Protein AF-A0A7J0GXR6-F1 (afdb_monomer_lite)

InterPro domains:
  IPR006121 Heavy metal-associated domain, HMA [PF00403] (1-57)
  IPR006121 Heavy metal-associated domain, HMA [PS50846] (1-60)
  IPR006121 Heavy metal-associated domain, HMA [cd00371] (1-60)
  IPR036163 Heavy metal-associated domain superfamily [SSF55008] (1-60)

Radius of gyration: 32.82 Å; chains: 1; bounding box: 66×31×78 Å

Secondary structure (DSSP, 8-state):
--SHHHHHHHHHHHHTSTTEEEEEEETTTTEEEEEEPTT--S-HHHHHHHHHHHTT--------HHHHHHHHHHHHHHHHHHHHHHHHHHHHHHHHHHHHHHHHHHHHHHHHHHTT------HHHHHHH-HHHHHHHHHHHHHTTTHHHHHHHHTT-

Structure (mmCIF, N/CA/C/O backbone):
data_AF-A0A7J0GXR6-F1
#
_entry.id   AF-A0A7J0GXR6-F1
#
loop_
_atom_site.group_PDB
_atom_site.id
_atom_site.type_symbol
_atom_site.label_atom_id
_atom_site.label_alt_id
_atom_site.label_comp_id
_atom_site.label_asym_id
_atom_site.label_entity_id
_atom_site.label_seq_id
_atom_site.pdbx_PDB_ins_code
_atom_site.Cartn_x
_atom_site.Cartn_y
_atom_site.Cartn_z
_atom_site.occupancy
_atom_site.B_iso_or_equiv
_atom_site.auth_seq_id
_atom_site.auth_comp_id
_atom_site.auth_asym_id
_atom_site.auth_atom_id
_atom_site.pdbx_PDB_model_num
ATOM 1 N N . MET A 1 1 ? -13.799 -13.459 27.983 1.00 85.56 1 MET A N 1
ATOM 2 C CA . MET A 1 1 ? -14.786 -14.282 27.225 1.00 85.56 1 MET A CA 1
ATOM 3 C C . MET A 1 1 ? -14.075 -15.531 26.707 1.00 85.56 1 MET A C 1
ATOM 5 O O . MET A 1 1 ? -12.985 -15.370 26.192 1.00 85.56 1 MET A O 1
ATOM 9 N N . MET A 1 2 ? -14.613 -16.756 26.863 1.00 87.50 2 MET A N 1
ATOM 10 C CA . MET A 1 2 ? -13.784 -17.987 26.757 1.00 87.50 2 MET A CA 1
ATOM 11 C C . MET A 1 2 ? -14.149 -18.991 25.649 1.00 87.50 2 MET A C 1
ATOM 13 O O . MET A 1 2 ? -13.394 -19.932 25.429 1.00 87.50 2 MET A O 1
ATOM 17 N N . CYS A 1 3 ? -15.270 -18.837 24.939 1.00 92.94 3 CYS A N 1
ATOM 18 C CA . CYS A 1 3 ? -15.637 -19.745 23.844 1.00 92.94 3 CYS A CA 1
ATOM 19 C C . CYS A 1 3 ? -16.538 -19.075 22.793 1.00 92.94 3 CYS A C 1
ATOM 21 O O . CYS A 1 3 ? -17.090 -17.994 23.022 1.00 92.94 3 CYS A O 1
ATOM 23 N N . GLY A 1 4 ? -16.752 -19.745 21.655 1.00 91.44 4 GLY A N 1
ATOM 24 C CA . GLY A 1 4 ? -17.633 -19.259 20.582 1.00 91.44 4 GLY A CA 1
ATOM 25 C C . GLY A 1 4 ? -19.095 -19.051 21.009 1.00 91.44 4 GLY A C 1
ATOM 26 O O . GLY A 1 4 ? -19.781 -18.171 20.482 1.00 91.44 4 GLY A O 1
ATOM 27 N N . ALA A 1 5 ? -19.567 -19.783 22.023 1.00 93.44 5 ALA A N 1
ATOM 28 C CA . ALA A 1 5 ? -20.892 -19.554 22.596 1.00 93.44 5 ALA A CA 1
ATOM 29 C C . ALA A 1 5 ? -20.966 -18.210 23.348 1.00 93.44 5 ALA A C 1
ATOM 31 O O . ALA A 1 5 ? -21.944 -17.478 23.189 1.00 93.44 5 ALA A O 1
ATOM 32 N N . CYS A 1 6 ? -19.915 -17.822 24.087 1.00 94.19 6 CYS A N 1
ATOM 33 C CA . CYS A 1 6 ? -19.830 -16.495 24.712 1.00 94.19 6 CYS A CA 1
ATOM 34 C C . CYS A 1 6 ? -19.881 -15.380 23.660 1.00 94.19 6 CYS A C 1
ATOM 36 O O . CYS A 1 6 ? -20.593 -14.397 23.844 1.00 94.19 6 CYS A O 1
ATOM 38 N N . VAL A 1 7 ? -19.164 -15.551 22.543 1.00 95.00 7 VAL A N 1
ATOM 39 C CA . VAL A 1 7 ? -19.156 -14.594 21.423 1.00 95.00 7 VAL A CA 1
ATOM 40 C C . VAL A 1 7 ? -20.562 -14.406 20.859 1.00 95.00 7 VAL A C 1
ATOM 42 O O . VAL A 1 7 ? -21.016 -13.276 20.687 1.00 95.00 7 VAL A O 1
ATOM 45 N N . SER A 1 8 ? -21.273 -15.509 20.623 1.00 94.88 8 SER A N 1
ATOM 46 C CA . SER A 1 8 ? -22.636 -15.489 20.082 1.00 94.88 8 SER A CA 1
ATOM 47 C C . SER A 1 8 ? -23.621 -14.813 21.041 1.00 94.88 8 SER A C 1
ATOM 49 O O . SER A 1 8 ? -24.432 -13.992 20.614 1.00 94.88 8 SER A O 1
ATOM 51 N N . ARG A 1 9 ? -23.505 -15.084 22.350 1.00 95.19 9 ARG A N 1
ATOM 52 C CA . ARG A 1 9 ? -24.315 -14.446 23.399 1.00 95.19 9 ARG A CA 1
ATOM 53 C C . ARG A 1 9 ? -24.085 -12.933 23.443 1.00 95.19 9 ARG A C 1
ATOM 55 O O . ARG A 1 9 ? -25.048 -12.177 23.387 1.00 95.19 9 ARG A O 1
ATOM 62 N N . VAL A 1 10 ? -22.825 -12.494 23.495 1.00 95.38 10 VAL A N 1
ATOM 63 C CA . VAL A 1 10 ? -22.455 -11.066 23.519 1.00 95.38 10 VAL A CA 1
ATOM 64 C C . VAL A 1 10 ? -22.942 -10.359 22.255 1.00 95.38 10 VAL A C 1
ATOM 66 O O . VAL A 1 10 ? -23.555 -9.297 22.350 1.00 95.38 10 VAL A O 1
ATOM 69 N N . LYS A 1 11 ? -22.748 -10.969 21.078 1.00 95.19 11 LYS A N 1
ATOM 70 C CA . LYS A 1 11 ? -23.263 -10.438 19.810 1.00 95.19 11 LYS A CA 1
ATOM 71 C C . LYS A 1 11 ? -24.784 -10.271 19.853 1.00 95.19 11 LYS A C 1
ATOM 73 O O . LYS A 1 11 ? -25.271 -9.206 19.505 1.00 95.19 11 LYS A O 1
ATOM 78 N N . SER A 1 12 ? -25.524 -11.271 20.336 1.00 94.81 12 SER A N 1
ATOM 79 C CA . SER A 1 12 ? -26.987 -11.199 20.455 1.00 94.81 12 SER A CA 1
ATOM 80 C C . SER A 1 12 ? -27.455 -10.104 21.421 1.00 94.81 12 SER A C 1
ATOM 82 O O . SER A 1 12 ? -28.423 -9.410 21.125 1.00 94.81 12 SER A O 1
ATOM 84 N N . ILE A 1 13 ? -26.779 -9.925 22.562 1.00 94.44 13 ILE A N 1
ATOM 85 C CA . ILE A 1 13 ? -27.119 -8.883 23.548 1.00 94.44 13 ILE A CA 1
ATOM 86 C C . ILE A 1 13 ? -26.941 -7.486 22.942 1.00 94.44 13 ILE A C 1
ATOM 88 O O . ILE A 1 13 ? -27.797 -6.620 23.130 1.00 94.44 13 ILE A O 1
ATOM 92 N N . LEU A 1 14 ? -25.849 -7.272 22.206 1.00 94.00 14 LEU A N 1
ATOM 93 C CA . LEU A 1 14 ? -25.541 -5.987 21.579 1.00 94.00 14 LEU A CA 1
ATOM 94 C C . LEU A 1 14 ? -26.428 -5.711 20.359 1.00 94.00 14 LEU A C 1
ATOM 96 O O . LEU A 1 14 ? -26.978 -4.625 20.248 1.00 94.00 14 LEU A O 1
ATOM 100 N N . SER A 1 15 ? -26.628 -6.696 19.480 1.00 93.94 15 SER A N 1
ATOM 101 C CA . SER A 1 15 ? -27.467 -6.555 18.281 1.00 93.94 15 SER A CA 1
ATOM 102 C C . SER A 1 15 ? -28.968 -6.451 18.572 1.00 93.94 15 SER A C 1
ATOM 104 O O . SER A 1 15 ? -29.723 -6.133 17.664 1.00 93.94 15 SER A O 1
ATOM 106 N N . SER A 1 16 ? -29.409 -6.721 19.805 1.00 92.62 16 SER A N 1
ATOM 107 C CA . SER A 1 16 ? -30.811 -6.534 20.220 1.00 92.62 16 SER A CA 1
ATOM 108 C C . SER A 1 16 ? -31.213 -5.072 20.442 1.00 92.62 16 SER A C 1
ATOM 110 O O . SER A 1 16 ? -32.382 -4.801 20.688 1.00 92.62 16 SER A O 1
ATOM 112 N N . ASP A 1 17 ? -30.257 -4.142 20.437 1.00 90.56 17 ASP A N 1
ATOM 113 C CA . ASP A 1 17 ? -30.519 -2.715 20.622 1.00 90.56 17 ASP A CA 1
ATOM 114 C C . ASP A 1 17 ? -30.743 -2.032 19.264 1.00 90.56 17 ASP A C 1
ATOM 116 O O . ASP A 1 17 ? -29.879 -2.089 18.388 1.00 90.56 17 ASP A O 1
ATOM 120 N N . ASP A 1 18 ? -31.879 -1.351 19.099 1.00 88.25 18 ASP A N 1
ATOM 121 C CA . ASP A 1 18 ? -32.282 -0.708 17.838 1.00 88.25 18 ASP A CA 1
ATOM 122 C C . ASP A 1 18 ? -31.308 0.372 17.344 1.00 88.25 18 ASP A C 1
ATOM 124 O O . ASP A 1 18 ? -31.313 0.724 16.159 1.00 88.25 18 ASP A O 1
ATOM 128 N N . ARG A 1 19 ? -30.453 0.901 18.227 1.00 90.19 19 ARG A N 1
ATOM 129 C CA . ARG A 1 19 ? -29.442 1.919 17.903 1.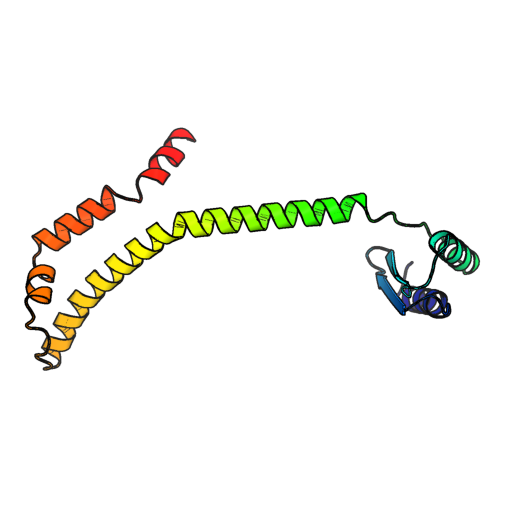00 90.19 19 ARG A CA 1
ATOM 130 C C . ARG A 1 19 ? -28.246 1.338 17.141 1.00 90.19 19 ARG A C 1
ATOM 132 O O . ARG A 1 19 ? -27.446 2.090 16.578 1.00 90.19 19 ARG A O 1
ATOM 139 N N . VAL A 1 20 ? -28.103 0.013 17.129 1.00 91.38 20 VAL A N 1
ATOM 140 C CA . VAL A 1 20 ? -26.973 -0.702 16.534 1.00 91.38 20 VAL A CA 1
ATOM 141 C C . VAL A 1 20 ? -27.244 -1.021 15.066 1.00 91.38 20 VAL A C 1
ATOM 143 O O . VAL A 1 20 ? -28.288 -1.552 14.703 1.00 91.38 20 VAL A O 1
ATOM 146 N N . ASP A 1 21 ? -26.276 -0.700 14.214 1.00 92.06 21 ASP A N 1
ATOM 147 C CA . ASP A 1 21 ? -26.255 -1.069 12.798 1.00 92.06 21 ASP A CA 1
ATOM 148 C C . ASP A 1 21 ? -25.584 -2.436 12.601 1.00 92.06 21 ASP A C 1
ATOM 150 O O . ASP A 1 21 ? -26.130 -3.341 11.974 1.00 92.06 21 ASP A O 1
ATOM 154 N N . SER A 1 22 ? -24.401 -2.623 13.190 1.00 91.38 22 SER A N 1
ATOM 155 C CA . SER A 1 22 ? -23.657 -3.879 13.086 1.00 91.38 22 SER A CA 1
ATOM 156 C C . SER A 1 22 ? -22.724 -4.106 14.277 1.00 91.38 22 SER A C 1
ATOM 158 O O . SER A 1 22 ? -22.244 -3.166 14.912 1.00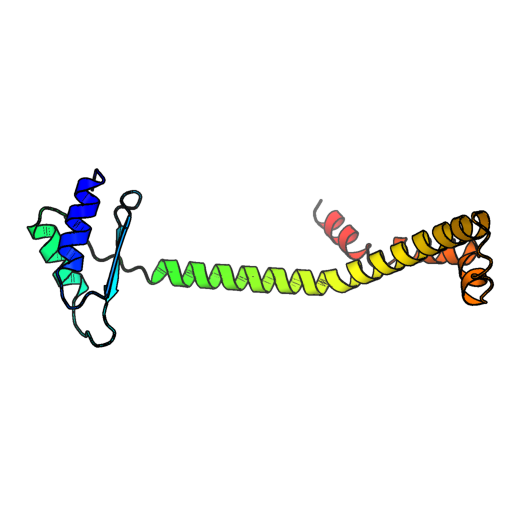 91.38 22 SER A O 1
ATOM 160 N N . VAL A 1 23 ? -22.470 -5.381 14.598 1.00 94.06 23 VAL A N 1
ATOM 161 C CA . VAL A 1 23 ? -21.603 -5.799 15.713 1.00 94.06 23 VAL A CA 1
ATOM 162 C C . VAL A 1 23 ? -20.617 -6.854 15.241 1.00 94.06 23 VAL A C 1
ATOM 164 O O . VAL A 1 23 ? -21.006 -7.890 14.692 1.00 94.06 23 VAL A O 1
ATOM 167 N N . VAL A 1 24 ? -19.341 -6.623 15.534 1.00 92.62 24 VAL A N 1
ATOM 168 C CA . VAL A 1 24 ? -18.259 -7.589 15.345 1.00 92.62 24 VAL A CA 1
ATOM 169 C C . VAL A 1 24 ? -17.619 -7.862 16.697 1.00 92.62 24 VAL A C 1
ATOM 171 O O . VAL A 1 24 ? -17.197 -6.942 17.391 1.00 92.62 24 VAL A O 1
ATOM 174 N N . VAL A 1 25 ? -17.538 -9.133 17.081 1.00 93.31 25 VAL A N 1
ATOM 175 C CA . VAL A 1 25 ? -16.939 -9.554 18.351 1.00 93.31 25 VAL A CA 1
ATOM 176 C C . VAL A 1 25 ? -15.717 -10.409 18.048 1.00 93.31 25 VAL A C 1
ATOM 178 O O . VAL A 1 25 ? -15.809 -11.385 17.308 1.00 93.31 25 VAL A O 1
ATOM 181 N N . ASN A 1 26 ? -14.578 -10.043 18.628 1.00 90.81 26 ASN A N 1
ATOM 182 C CA . ASN A 1 26 ? -13.335 -10.787 18.543 1.00 90.81 26 ASN A CA 1
ATOM 183 C C . ASN A 1 26 ? -13.013 -11.411 19.901 1.00 90.81 26 ASN A C 1
ATOM 185 O O . ASN A 1 26 ? -12.716 -10.704 20.863 1.00 90.81 26 ASN A O 1
ATOM 189 N N . MET A 1 27 ? -13.034 -12.741 19.959 1.00 91.81 27 MET A N 1
ATOM 190 C CA . MET A 1 27 ? -12.674 -13.485 21.163 1.00 91.81 27 MET A CA 1
ATOM 191 C C . MET A 1 27 ? -11.175 -13.418 21.468 1.00 91.81 27 MET A C 1
ATOM 193 O O . MET A 1 27 ? -10.815 -13.336 22.634 1.00 91.81 27 MET A O 1
ATOM 197 N N . LEU A 1 28 ? -10.306 -13.409 20.446 1.00 89.38 28 LEU A N 1
ATOM 198 C CA . LEU A 1 28 ? -8.846 -13.407 20.629 1.00 89.38 28 LEU A CA 1
ATOM 199 C C . LEU A 1 28 ? -8.358 -12.140 21.329 1.00 89.38 28 LEU A C 1
ATOM 201 O O . LEU A 1 28 ? -7.417 -12.185 22.112 1.00 89.38 28 LEU A O 1
ATOM 205 N N . THR A 1 29 ? -8.993 -11.005 21.035 1.00 88.50 29 THR A N 1
ATOM 206 C CA . THR A 1 29 ? -8.666 -9.713 21.654 1.00 88.50 29 THR A CA 1
ATOM 207 C C . THR A 1 29 ? -9.691 -9.289 22.702 1.00 88.50 29 THR A C 1
ATOM 209 O O . THR A 1 29 ? -9.660 -8.141 23.138 1.00 88.50 29 THR A O 1
ATOM 212 N N . GLU A 1 30 ? -10.645 -10.163 23.039 1.00 90.75 30 GLU A N 1
ATOM 213 C CA . GLU A 1 30 ? -11.769 -9.890 23.944 1.00 90.75 30 GLU A CA 1
ATOM 214 C C . GLU A 1 30 ? -12.465 -8.540 23.679 1.00 90.75 30 GLU A C 1
ATOM 216 O O . GLU A 1 30 ? -12.836 -7.809 24.595 1.00 90.75 30 GLU A O 1
ATOM 221 N N . THR A 1 31 ? -12.604 -8.168 22.404 1.00 90.69 31 THR A N 1
ATOM 222 C CA . THR A 1 31 ? -13.082 -6.843 21.986 1.00 90.69 31 THR A CA 1
ATOM 223 C C . THR A 1 31 ? -14.366 -6.965 21.178 1.00 90.69 31 THR A C 1
ATOM 225 O O . THR A 1 31 ? -14.443 -7.776 20.257 1.00 90.69 31 THR A O 1
ATOM 228 N N . ALA A 1 32 ? -15.350 -6.113 21.463 1.00 91.50 32 ALA A N 1
ATOM 229 C CA . ALA A 1 32 ? -16.525 -5.917 20.620 1.00 91.50 32 ALA A CA 1
ATOM 230 C C . ALA A 1 32 ? -16.458 -4.537 19.948 1.00 91.50 32 ALA A C 1
ATOM 232 O O . ALA A 1 32 ? -16.291 -3.522 20.622 1.00 91.50 32 ALA A O 1
ATOM 233 N N . ALA A 1 33 ? -16.569 -4.509 18.622 1.00 90.56 33 ALA A N 1
ATOM 234 C CA . ALA A 1 33 ? -16.711 -3.302 17.823 1.00 90.56 33 ALA A CA 1
ATOM 235 C C . ALA A 1 33 ? -18.178 -3.156 17.404 1.00 90.56 33 ALA A C 1
ATOM 237 O O . ALA A 1 33 ? -18.766 -4.082 16.841 1.00 90.56 33 ALA A O 1
ATOM 238 N N . ILE A 1 34 ? -18.759 -1.996 17.699 1.00 90.50 34 ILE A N 1
ATOM 239 C CA . ILE A 1 34 ? -20.175 -1.696 17.485 1.00 90.50 34 ILE A CA 1
ATOM 240 C C . ILE A 1 34 ? -20.252 -0.517 16.520 1.00 90.50 34 ILE A C 1
ATOM 242 O O . ILE A 1 34 ? -19.632 0.521 16.756 1.00 90.50 34 ILE A O 1
ATOM 246 N N . ARG A 1 35 ? -21.010 -0.675 15.437 1.00 89.12 35 ARG A N 1
ATOM 247 C CA . ARG A 1 35 ? -21.367 0.407 14.524 1.00 89.12 35 ARG A CA 1
ATOM 248 C C . ARG A 1 35 ? -22.750 0.912 14.908 1.00 89.12 35 ARG A C 1
ATOM 250 O O . ARG A 1 35 ? -23.692 0.126 14.967 1.00 89.12 35 ARG A O 1
ATOM 257 N N . LEU A 1 36 ? -22.851 2.200 15.211 1.00 89.88 36 LEU A N 1
ATOM 258 C CA . LEU A 1 36 ? -24.108 2.855 15.572 1.00 89.88 36 LEU A CA 1
ATOM 259 C C . LEU A 1 36 ? -24.750 3.486 14.338 1.00 89.88 36 LEU A C 1
ATOM 261 O O . LEU A 1 36 ? -24.048 3.872 13.399 1.00 89.88 36 LEU A O 1
ATOM 265 N N . LYS A 1 37 ? -26.077 3.612 14.360 1.00 89.19 37 LYS A N 1
ATOM 266 C CA . LYS A 1 37 ? -26.817 4.378 13.352 1.00 89.19 37 LYS A CA 1
ATOM 267 C C . LYS A 1 37 ? -26.463 5.876 13.460 1.00 89.19 37 LYS A C 1
ATOM 269 O O . LYS A 1 37 ? -26.252 6.365 14.571 1.00 89.19 37 LYS A O 1
ATOM 274 N N . PRO A 1 38 ? -26.394 6.612 12.333 1.00 77.56 38 PRO A N 1
ATOM 275 C CA . PRO A 1 38 ? -25.864 7.982 12.276 1.00 77.56 38 PRO A CA 1
ATOM 276 C C . PRO A 1 38 ? -26.662 9.025 13.078 1.00 77.56 38 PRO A C 1
ATOM 278 O O . PRO A 1 38 ? -26.136 10.095 13.361 1.00 77.56 38 PRO A O 1
ATOM 281 N N . GLU A 1 39 ? -27.900 8.719 13.468 1.00 74.00 39 GLU A N 1
ATOM 282 C CA . GLU A 1 39 ? -28.807 9.643 14.170 1.00 74.00 39 GLU A CA 1
ATOM 283 C C . GLU A 1 39 ? -28.740 9.536 15.706 1.00 74.00 39 GLU A C 1
ATOM 285 O O . GLU A 1 39 ? -29.484 10.210 16.414 1.00 74.00 39 GLU A O 1
ATOM 290 N N . ILE A 1 40 ? -27.857 8.692 16.252 1.00 72.56 40 ILE A N 1
ATOM 291 C CA . ILE A 1 40 ? -27.798 8.423 17.692 1.00 72.56 40 ILE A CA 1
ATOM 292 C C . ILE A 1 40 ? -26.794 9.352 18.389 1.00 72.56 40 ILE A C 1
ATOM 294 O O . ILE A 1 40 ? -25.585 9.249 18.188 1.00 72.56 40 ILE A O 1
ATOM 298 N N . THR A 1 41 ? -27.289 10.200 19.291 1.00 58.84 41 THR A N 1
ATOM 299 C CA . THR A 1 41 ? -26.499 11.024 20.220 1.00 58.84 41 THR A CA 1
ATOM 300 C C . THR A 1 41 ? -26.737 10.583 21.670 1.00 58.84 41 THR A C 1
ATOM 302 O O . THR A 1 41 ? -27.872 10.368 22.086 1.00 58.84 41 THR A O 1
ATOM 305 N N . GLY A 1 42 ? -25.665 10.411 22.457 1.00 65.00 42 GLY A N 1
ATOM 306 C CA . GLY A 1 42 ? -25.747 10.060 23.885 1.00 65.00 42 GLY A CA 1
ATOM 307 C C . GLY A 1 42 ? -24.590 9.194 24.398 1.00 65.00 42 GLY A C 1
ATOM 308 O O . GLY A 1 42 ? -23.708 8.794 23.637 1.00 65.00 42 GLY A O 1
ATOM 309 N N . ASN A 1 43 ? -24.606 8.869 25.697 1.00 75.00 43 ASN A N 1
ATOM 310 C CA . ASN A 1 43 ? -23.595 8.031 26.362 1.00 75.00 43 ASN A CA 1
ATOM 311 C C . ASN A 1 43 ? -23.831 6.522 26.136 1.00 75.00 43 ASN A C 1
ATOM 313 O O . ASN A 1 43 ? -23.948 5.714 27.054 1.00 75.00 43 ASN A O 1
ATOM 317 N N . VAL A 1 44 ? -23.933 6.138 24.865 1.00 83.12 44 VAL A N 1
ATOM 318 C CA . VAL A 1 44 ? -24.303 4.784 24.426 1.00 83.12 44 VAL A CA 1
ATOM 319 C C . VAL A 1 44 ? -23.270 3.730 24.862 1.00 83.12 44 VAL A C 1
ATOM 321 O O . VAL A 1 44 ? -23.600 2.566 25.092 1.00 83.12 44 VAL A O 1
ATOM 324 N N . ALA A 1 45 ? -22.005 4.130 25.004 1.00 85.25 45 ALA A N 1
ATOM 325 C CA . ALA A 1 45 ? -20.925 3.236 25.409 1.00 85.25 45 ALA A CA 1
ATOM 326 C C . ALA A 1 45 ? -21.075 2.738 26.860 1.00 85.25 45 ALA A C 1
ATOM 328 O O . ALA A 1 45 ? -20.804 1.566 27.142 1.00 85.25 45 ALA A O 1
ATOM 329 N N . GLU A 1 46 ? -21.531 3.599 27.772 1.00 87.38 46 GLU A N 1
ATOM 330 C CA . GLU A 1 46 ? -21.806 3.217 29.161 1.00 87.38 46 GLU A CA 1
ATOM 331 C C . GLU A 1 46 ? -23.024 2.298 29.266 1.00 87.38 46 GLU A C 1
ATOM 333 O O . GLU A 1 46 ? -22.965 1.301 29.986 1.00 87.38 46 GLU A O 1
ATOM 338 N N . ASP A 1 47 ? -24.086 2.564 28.497 1.00 89.69 47 ASP A N 1
ATOM 339 C CA . ASP A 1 47 ? -25.280 1.712 28.453 1.00 89.69 47 ASP A CA 1
ATOM 340 C C . ASP A 1 47 ? -24.936 0.273 28.051 1.00 89.69 47 ASP A C 1
ATOM 342 O O . ASP A 1 47 ? -25.344 -0.680 28.720 1.00 89.69 47 ASP A O 1
ATOM 346 N N . PHE A 1 48 ? -24.144 0.096 26.987 1.00 90.62 48 PHE A N 1
ATOM 347 C CA . PHE A 1 48 ? -23.712 -1.235 26.558 1.00 90.62 48 PHE A CA 1
ATOM 348 C C . PHE A 1 48 ? -22.796 -1.906 27.572 1.00 90.62 48 PHE A C 1
ATOM 350 O O . PHE A 1 48 ? -22.917 -3.109 27.805 1.00 90.62 48 PHE A O 1
ATOM 357 N N . THR A 1 49 ? -21.907 -1.141 28.201 1.00 91.81 49 THR A N 1
ATOM 358 C CA . THR A 1 49 ? -21.022 -1.660 29.246 1.00 91.81 49 THR A CA 1
ATOM 359 C C . THR A 1 49 ? -21.825 -2.177 30.441 1.00 91.81 49 THR A C 1
ATOM 361 O O . THR A 1 49 ? -21.582 -3.293 30.911 1.00 91.81 49 THR A O 1
ATOM 364 N N . ARG A 1 50 ? -22.829 -1.414 30.889 1.00 91.81 50 ARG A N 1
ATOM 365 C CA . ARG A 1 50 ? -23.738 -1.802 31.972 1.00 91.81 50 ARG A CA 1
ATOM 366 C C . ARG A 1 50 ? -24.544 -3.048 31.603 1.00 91.81 50 ARG A C 1
ATOM 368 O O . ARG A 1 50 ? -24.478 -4.035 32.328 1.00 91.81 50 ARG A O 1
ATOM 375 N N . LYS A 1 51 ? -25.193 -3.055 30.432 1.00 92.56 51 LYS A N 1
ATOM 376 C CA . LYS A 1 51 ? -26.004 -4.187 29.945 1.00 92.56 51 LYS A CA 1
ATOM 377 C C . LYS A 1 51 ? -25.195 -5.484 29.832 1.00 92.56 51 LYS A C 1
ATOM 379 O O . LYS A 1 51 ? -25.671 -6.554 30.205 1.00 92.56 51 LYS A O 1
ATOM 384 N N . LEU A 1 52 ? -23.960 -5.409 29.330 1.00 93.44 52 LEU A N 1
ATOM 385 C CA . LEU A 1 52 ? -23.065 -6.567 29.263 1.00 93.44 52 LEU A CA 1
ATOM 386 C C . LEU A 1 52 ? -22.680 -7.062 30.659 1.00 93.44 52 LEU A C 1
ATOM 388 O O . LEU A 1 52 ? -22.725 -8.268 30.903 1.00 93.44 52 LEU A O 1
ATOM 392 N N . THR A 1 53 ? -22.372 -6.146 31.578 1.00 93.56 53 THR A N 1
ATOM 393 C CA . THR A 1 53 ? -21.994 -6.481 32.957 1.00 93.56 53 THR A CA 1
ATOM 394 C C . THR A 1 53 ? -23.147 -7.152 33.708 1.00 93.56 53 THR A C 1
ATOM 396 O O . THR A 1 53 ? -22.931 -8.180 34.344 1.00 93.56 53 THR A O 1
ATOM 399 N N . GLU A 1 54 ? -24.378 -6.657 33.554 1.00 93.19 54 GLU A N 1
ATOM 400 C CA . GLU A 1 54 ? -25.602 -7.278 34.092 1.00 93.19 54 GLU A CA 1
ATOM 401 C C . GLU A 1 54 ? -25.840 -8.690 33.536 1.00 93.19 54 GLU A C 1
ATOM 403 O O . GLU A 1 54 ? -26.318 -9.575 34.241 1.00 93.19 54 GLU A O 1
ATOM 408 N N . CYS A 1 55 ? -25.448 -8.936 32.284 1.00 91.19 55 CYS A N 1
ATOM 409 C CA . CYS A 1 55 ? -25.523 -10.253 31.651 1.00 91.19 55 CYS A CA 1
ATOM 410 C C . CYS A 1 55 ? -24.345 -11.184 32.005 1.00 91.19 55 CYS A C 1
ATOM 412 O O . CYS A 1 55 ? -24.225 -12.256 31.406 1.00 91.19 55 CYS A O 1
ATOM 414 N N . GLY A 1 56 ? -23.464 -10.789 32.931 1.00 92.19 56 GLY A N 1
ATOM 415 C CA . GLY A 1 56 ? -22.305 -11.579 33.360 1.00 92.19 56 GLY A CA 1
ATOM 416 C C . GLY A 1 56 ? -21.058 -11.424 32.482 1.00 92.19 56 GLY A C 1
ATOM 417 O O . GLY A 1 56 ? -20.155 -12.256 32.550 1.00 92.19 56 GLY A O 1
ATOM 418 N N . PHE A 1 57 ? -20.985 -10.373 31.660 1.00 92.44 57 PHE A N 1
ATOM 419 C CA . PHE A 1 57 ? -19.825 -10.040 30.830 1.00 92.44 57 PHE A CA 1
ATOM 420 C C . PHE A 1 57 ? -19.233 -8.689 31.260 1.00 92.44 57 PHE A C 1
ATOM 422 O O . PHE A 1 57 ? -19.614 -7.660 30.700 1.00 92.44 57 PHE A O 1
ATOM 429 N N . PRO A 1 58 ? -18.296 -8.662 32.229 1.00 90.81 58 PRO A N 1
ATOM 430 C CA . PRO A 1 58 ? -17.641 -7.428 32.647 1.00 90.81 58 PRO A CA 1
ATOM 431 C C . PRO A 1 58 ? -16.965 -6.768 31.445 1.00 90.81 58 PRO A C 1
ATOM 433 O O . PRO A 1 58 ? -16.087 -7.359 30.812 1.00 90.81 58 PRO A O 1
ATOM 436 N N . ALA A 1 59 ? -17.398 -5.557 31.109 1.00 90.19 59 ALA A N 1
ATOM 437 C CA . ALA A 1 59 ? -16.923 -4.826 29.944 1.00 90.19 59 ALA A CA 1
ATOM 438 C C . ALA A 1 59 ? -16.377 -3.457 30.358 1.00 90.19 59 ALA A C 1
ATOM 440 O O . ALA A 1 59 ? -16.678 -2.938 31.429 1.00 90.19 59 ALA A O 1
ATOM 441 N N . LYS A 1 60 ? -15.555 -2.864 29.494 1.00 89.69 60 LYS A N 1
ATOM 442 C CA . LYS A 1 60 ? -15.118 -1.473 29.621 1.00 89.69 60 LYS A CA 1
ATOM 443 C C . LYS A 1 60 ? -15.073 -0.830 28.248 1.00 89.69 60 LYS A C 1
ATOM 445 O O . LYS A 1 60 ? -14.668 -1.473 27.276 1.00 89.69 60 LYS A O 1
ATOM 450 N N . THR A 1 61 ? -15.428 0.447 28.172 1.00 87.69 61 THR A N 1
ATOM 451 C CA . THR A 1 61 ? -15.303 1.213 26.934 1.00 87.69 61 THR A CA 1
ATOM 452 C C . THR A 1 61 ? -13.835 1.315 26.540 1.00 87.69 61 THR A C 1
ATOM 454 O O . THR A 1 61 ? -12.998 1.830 27.282 1.00 87.69 61 THR A O 1
ATOM 457 N N . ARG A 1 62 ? -13.505 0.821 25.346 1.00 80.00 62 ARG A N 1
ATOM 458 C CA . ARG A 1 62 ? -12.167 0.963 24.777 1.00 80.00 62 ARG A CA 1
ATOM 459 C C . ARG A 1 62 ? -12.114 2.250 23.966 1.00 80.00 62 ARG A C 1
ATOM 461 O O . ARG A 1 62 ? -12.595 2.284 22.835 1.00 80.00 62 ARG A O 1
ATOM 468 N N . VAL A 1 63 ? -11.486 3.286 24.519 1.00 67.69 63 VAL A N 1
ATOM 469 C CA . VAL A 1 63 ? -11.168 4.516 23.781 1.00 67.69 63 VAL A CA 1
ATOM 470 C C . VAL A 1 63 ? -10.124 4.165 22.716 1.00 67.69 63 VAL A C 1
ATOM 472 O O . VAL A 1 63 ? -8.928 4.131 22.979 1.00 67.69 63 VAL A O 1
ATOM 475 N N . SER A 1 64 ? -10.578 3.797 21.516 1.00 60.06 64 SER A N 1
ATOM 476 C CA . SER A 1 64 ? -9.699 3.348 20.422 1.00 60.06 64 SER A CA 1
ATOM 477 C C . SER A 1 64 ? -9.105 4.501 19.600 1.00 60.06 64 SER A C 1
ATOM 479 O O . SER A 1 64 ? -8.434 4.239 18.606 1.00 60.06 64 SER A O 1
ATOM 481 N N . GLY A 1 65 ? -9.301 5.758 20.016 1.00 56.41 65 GLY A N 1
ATOM 482 C CA . GLY A 1 65 ? -8.798 6.937 19.300 1.00 56.41 65 GLY A CA 1
ATOM 483 C C . GLY A 1 65 ? -7.270 7.038 19.280 1.00 56.41 65 GLY A C 1
ATOM 484 O O . GLY A 1 65 ? -6.682 7.165 18.211 1.00 56.41 65 GLY A O 1
ATOM 485 N N . SER A 1 66 ? -6.606 6.871 20.428 1.00 56.97 66 SER A N 1
ATOM 486 C CA . SER A 1 66 ? -5.175 7.200 20.548 1.00 56.97 66 SER A CA 1
ATOM 487 C C . SER A 1 66 ? -4.247 6.305 19.717 1.00 56.97 66 SER A C 1
ATOM 489 O O . SER A 1 66 ? -3.243 6.773 19.195 1.00 56.97 66 SER A O 1
ATOM 491 N N . GLY A 1 67 ? -4.583 5.022 19.547 1.00 60.62 67 GLY A N 1
ATOM 492 C CA . GLY A 1 67 ? -3.730 4.070 18.825 1.00 60.62 67 GLY A CA 1
ATOM 493 C C . GLY A 1 67 ? -4.069 3.885 17.344 1.00 60.62 67 GLY A C 1
ATOM 494 O O . GLY A 1 67 ? -3.232 3.385 16.592 1.00 60.62 67 GLY A O 1
ATOM 495 N N . ILE A 1 68 ? -5.289 4.223 16.913 1.00 73.12 68 ILE A N 1
ATOM 496 C CA . ILE A 1 68 ? -5.696 4.081 15.506 1.00 73.12 68 ILE A CA 1
ATOM 497 C C . ILE A 1 68 ? -5.217 5.285 14.701 1.00 73.12 68 ILE A C 1
ATOM 499 O O . ILE A 1 68 ? -4.626 5.075 13.645 1.00 73.12 68 ILE A O 1
ATOM 503 N N . GLU A 1 69 ? -5.369 6.511 15.210 1.00 74.88 69 GLU A N 1
ATOM 504 C CA . GLU A 1 69 ? -4.826 7.703 14.543 1.00 74.88 69 GLU A CA 1
ATOM 505 C C . GLU A 1 69 ? -3.311 7.608 14.356 1.00 74.88 69 GLU A C 1
ATOM 507 O O . GLU A 1 69 ? -2.804 7.869 13.267 1.00 74.88 69 GLU A O 1
ATOM 512 N N . GLU A 1 70 ? -2.583 7.141 15.373 1.00 81.31 70 GLU A N 1
ATOM 513 C CA . GLU A 1 70 ? -1.137 6.950 15.275 1.00 81.31 70 GLU A CA 1
ATOM 514 C C . GLU A 1 70 ? -0.749 5.879 14.243 1.00 81.31 70 GLU A C 1
ATOM 516 O O . GLU A 1 70 ? 0.175 6.089 13.453 1.00 81.31 70 GLU A O 1
ATOM 521 N N . LYS A 1 71 ? -1.474 4.753 14.176 1.00 80.81 71 LYS A N 1
ATOM 522 C CA . LYS A 1 71 ? -1.240 3.737 13.134 1.00 80.81 71 LYS A CA 1
ATOM 523 C C . LYS A 1 71 ? -1.555 4.260 11.737 1.00 80.81 71 LYS A C 1
ATOM 525 O O . LYS A 1 71 ? -0.795 3.974 10.816 1.00 80.81 71 LYS A O 1
ATOM 530 N N . VAL A 1 72 ? -2.646 5.010 11.579 1.00 85.12 72 VAL A N 1
ATOM 531 C CA . VAL A 1 72 ? -3.047 5.605 10.296 1.00 85.12 72 VAL A CA 1
ATOM 532 C C . VAL A 1 72 ? -2.005 6.626 9.839 1.00 85.12 72 VAL A C 1
ATOM 534 O O . VAL A 1 72 ? -1.562 6.561 8.694 1.00 85.12 72 VAL A O 1
ATOM 537 N N . ARG A 1 73 ? -1.534 7.499 10.739 1.00 86.94 73 ARG A N 1
ATOM 538 C CA . ARG A 1 73 ? -0.457 8.461 10.464 1.00 86.94 73 ARG A CA 1
ATOM 539 C C . ARG A 1 73 ? 0.838 7.759 10.056 1.00 86.94 73 ARG A C 1
ATOM 541 O O . ARG A 1 73 ? 1.393 8.078 9.011 1.00 86.94 73 ARG A O 1
ATOM 548 N N . LYS A 1 74 ? 1.278 6.755 10.820 1.00 91.00 74 LYS A N 1
ATOM 549 C CA . LYS A 1 74 ? 2.496 5.987 10.517 1.00 91.00 74 LYS A CA 1
ATOM 550 C C . LYS A 1 74 ? 2.398 5.233 9.188 1.00 91.00 74 LYS A C 1
ATOM 552 O O . LYS A 1 74 ? 3.383 5.133 8.459 1.00 91.00 74 LYS A O 1
ATOM 557 N N . TRP A 1 75 ? 1.223 4.694 8.861 1.00 88.38 75 TRP A N 1
ATOM 558 C CA . TRP A 1 75 ? 1.000 4.035 7.576 1.00 88.38 75 TRP A CA 1
ATOM 559 C C . TRP A 1 75 ? 1.083 5.038 6.424 1.00 88.38 75 TRP A C 1
ATOM 561 O O . TRP A 1 75 ? 1.808 4.776 5.467 1.00 88.38 75 TRP A O 1
ATOM 571 N N . LYS A 1 76 ? 0.450 6.210 6.561 1.00 92.69 76 LYS A N 1
ATOM 572 C CA . LYS A 1 76 ? 0.532 7.300 5.581 1.00 92.69 76 LYS A CA 1
ATOM 573 C C . LYS A 1 76 ? 1.975 7.763 5.355 1.00 92.69 76 LYS A C 1
ATOM 575 O O . LYS A 1 76 ? 2.438 7.728 4.223 1.00 92.69 76 LYS A O 1
ATOM 580 N N . GLU A 1 77 ? 2.725 8.036 6.425 1.00 93.38 77 GLU A N 1
ATOM 581 C CA . GLU A 1 77 ? 4.157 8.378 6.345 1.00 93.38 77 GLU A CA 1
ATOM 582 C C . GLU A 1 77 ? 4.973 7.293 5.615 1.00 93.38 77 GLU A C 1
ATOM 584 O O . GLU A 1 77 ? 5.883 7.592 4.841 1.00 93.38 77 GLU A O 1
ATOM 589 N N . SER A 1 78 ? 4.653 6.011 5.835 1.00 86.62 78 SER A N 1
ATOM 590 C CA . SER A 1 78 ? 5.344 4.904 5.164 1.00 86.62 78 SER A CA 1
ATOM 591 C C . SER A 1 78 ? 5.019 4.800 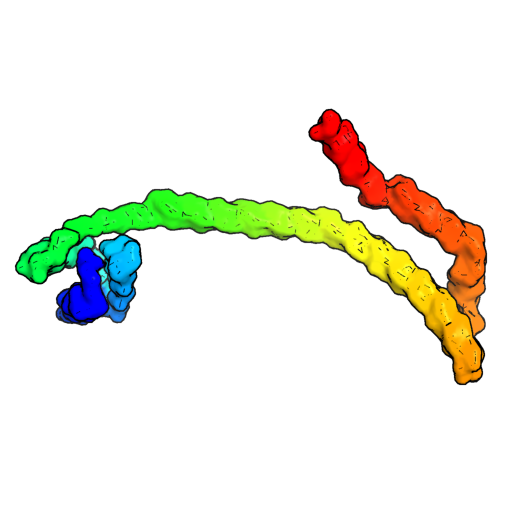3.672 1.00 86.62 78 SER A C 1
ATOM 593 O O . SER A 1 78 ? 5.885 4.396 2.895 1.00 86.62 78 SER A O 1
ATOM 595 N N . VAL A 1 79 ? 3.792 5.147 3.274 1.00 94.38 79 VAL A N 1
ATOM 596 C CA . VAL A 1 79 ? 3.366 5.176 1.870 1.00 94.38 79 VAL A CA 1
ATOM 597 C C . VAL A 1 79 ? 4.051 6.340 1.164 1.00 94.38 79 VAL A C 1
ATOM 599 O O . VAL A 1 79 ? 4.735 6.104 0.171 1.00 94.38 79 VAL A O 1
ATOM 602 N N . ASP A 1 80 ? 4.013 7.536 1.753 1.00 93.56 80 ASP A N 1
ATOM 603 C CA . ASP A 1 80 ? 4.661 8.734 1.206 1.00 93.56 80 ASP A CA 1
ATOM 604 C C . ASP A 1 80 ? 6.177 8.512 1.023 1.00 93.56 80 ASP A C 1
ATOM 606 O O . ASP A 1 80 ? 6.759 8.837 -0.016 1.00 93.56 80 ASP A O 1
ATOM 610 N N . LYS A 1 81 ? 6.833 7.858 1.996 1.00 90.69 81 LYS A N 1
ATOM 611 C CA . LYS A 1 81 ? 8.259 7.506 1.899 1.00 90.69 81 LYS A CA 1
ATOM 612 C C . LYS A 1 81 ? 8.541 6.494 0.784 1.00 90.69 81 LYS A C 1
ATOM 614 O O . LYS A 1 81 ? 9.561 6.609 0.106 1.00 90.69 81 LYS A O 1
ATOM 619 N N . LYS A 1 82 ? 7.673 5.496 0.586 1.00 87.31 82 LYS A N 1
ATOM 620 C CA . LYS A 1 82 ? 7.816 4.528 -0.516 1.00 87.31 82 LYS A CA 1
ATOM 621 C C . LYS A 1 82 ? 7.659 5.212 -1.869 1.00 87.31 82 LYS A C 1
ATOM 623 O O . LYS A 1 82 ? 8.457 4.946 -2.761 1.00 87.31 82 LYS A O 1
ATOM 628 N N . GLU A 1 83 ? 6.681 6.100 -2.010 1.00 91.38 83 GLU A N 1
ATOM 629 C CA . GLU A 1 83 ? 6.456 6.848 -3.248 1.00 91.38 83 GLU A CA 1
ATOM 630 C C . GLU A 1 83 ? 7.657 7.728 -3.599 1.00 91.38 83 GLU A C 1
ATOM 632 O O . GLU A 1 83 ? 8.140 7.670 -4.731 1.00 91.38 83 GLU A O 1
ATOM 637 N N . ALA A 1 84 ? 8.224 8.446 -2.625 1.00 89.88 84 ALA A N 1
ATOM 638 C CA . ALA A 1 84 ? 9.429 9.248 -2.836 1.00 89.88 84 ALA A CA 1
ATOM 639 C C . ALA A 1 84 ? 10.611 8.408 -3.363 1.00 89.88 84 ALA A C 1
ATOM 641 O O . ALA A 1 84 ? 11.260 8.788 -4.340 1.00 89.88 84 ALA A O 1
ATOM 642 N N . LEU A 1 85 ? 10.847 7.225 -2.781 1.00 86.50 85 LEU A N 1
ATOM 643 C CA . LEU A 1 85 ? 11.911 6.310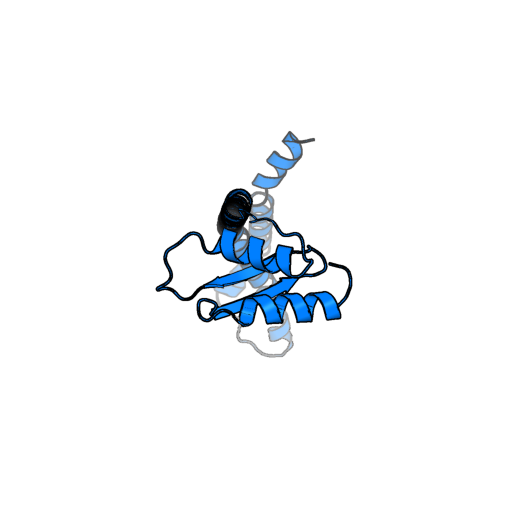 -3.220 1.00 86.50 85 LEU A CA 1
ATOM 644 C C . LEU A 1 85 ? 11.644 5.704 -4.610 1.00 86.50 85 LEU A C 1
ATOM 646 O O . LEU A 1 85 ? 12.577 5.478 -5.390 1.00 86.50 85 LEU A O 1
ATOM 650 N N . LEU A 1 86 ? 10.380 5.443 -4.955 1.00 85.44 86 LEU A N 1
ATOM 651 C CA . LEU A 1 86 ? 10.004 4.971 -6.290 1.00 85.44 86 LEU A CA 1
ATOM 652 C C . LEU A 1 86 ? 10.234 6.052 -7.351 1.00 85.44 86 LEU A C 1
ATOM 654 O O . LEU A 1 86 ? 10.761 5.750 -8.422 1.00 85.44 86 LEU A O 1
ATOM 658 N N . VAL A 1 87 ? 9.910 7.313 -7.052 1.00 86.12 87 VAL A N 1
ATOM 659 C CA . VAL A 1 87 ? 10.185 8.429 -7.968 1.00 86.12 87 VAL A CA 1
ATOM 660 C C . VAL A 1 87 ? 11.691 8.628 -8.148 1.00 86.12 87 VAL A C 1
ATOM 662 O O . VAL A 1 87 ? 12.146 8.789 -9.281 1.00 86.12 87 VAL A O 1
ATOM 665 N N . GLU A 1 88 ? 12.472 8.542 -7.069 1.00 85.00 88 GLU A N 1
ATOM 666 C CA . GLU A 1 88 ? 13.932 8.673 -7.127 1.00 85.00 88 GLU A CA 1
ATOM 667 C C . GLU A 1 88 ? 14.588 7.551 -7.956 1.00 85.00 88 GLU A C 1
ATOM 669 O O . GLU A 1 88 ? 15.499 7.788 -8.752 1.00 85.00 88 GLU A O 1
ATOM 674 N N . SER A 1 89 ? 14.105 6.313 -7.813 1.00 84.62 89 SER A N 1
ATOM 675 C CA . SER A 1 89 ? 14.648 5.155 -8.538 1.00 84.62 89 SER A CA 1
ATOM 676 C C . SER A 1 89 ? 14.181 5.052 -9.993 1.00 84.62 89 SER A C 1
ATOM 678 O O . SER A 1 89 ? 14.851 4.394 -10.795 1.00 84.62 89 SER A O 1
ATOM 680 N N . ARG A 1 90 ? 13.095 5.736 -10.378 1.00 85.88 90 ARG A N 1
ATOM 681 C CA . ARG A 1 90 ? 12.501 5.651 -11.722 1.00 85.88 90 ARG A CA 1
ATOM 682 C C . ARG A 1 90 ? 13.496 5.952 -12.842 1.00 85.88 90 ARG A C 1
ATOM 684 O O . ARG A 1 90 ? 13.558 5.198 -13.811 1.00 85.88 90 ARG A O 1
ATOM 691 N N . ASN A 1 91 ? 14.304 7.006 -12.708 1.00 78.94 91 ASN A N 1
ATOM 692 C CA . ASN A 1 91 ? 15.280 7.370 -13.743 1.00 78.94 91 ASN A CA 1
ATOM 693 C C . ASN A 1 91 ? 16.397 6.325 -13.878 1.00 78.94 91 ASN A C 1
ATOM 695 O O . ASN A 1 91 ? 16.823 6.030 -14.992 1.00 78.94 91 ASN A O 1
ATOM 699 N N . ARG A 1 92 ? 16.840 5.716 -12.769 1.00 80.62 92 ARG A N 1
ATOM 700 C CA . ARG A 1 92 ? 17.855 4.647 -12.797 1.00 80.62 92 ARG A CA 1
ATOM 701 C C . ARG A 1 92 ? 17.329 3.410 -13.522 1.00 80.62 92 ARG A C 1
ATOM 703 O O . ARG A 1 92 ? 18.022 2.856 -14.370 1.00 80.62 92 ARG A O 1
ATOM 710 N N . VAL A 1 93 ? 16.084 3.027 -13.236 1.00 87.75 93 VAL A N 1
ATOM 711 C CA . VAL A 1 93 ? 15.409 1.907 -13.905 1.00 87.75 93 VAL A CA 1
ATOM 712 C C . VAL A 1 93 ? 15.222 2.197 -15.396 1.00 87.75 93 VAL A C 1
ATOM 714 O O . VAL A 1 93 ? 15.545 1.344 -16.216 1.00 87.75 93 VAL A O 1
ATOM 717 N N . ALA A 1 94 ? 14.784 3.403 -15.768 1.00 85.38 94 ALA A N 1
ATOM 718 C CA . ALA A 1 94 ? 14.612 3.787 -17.171 1.00 85.38 94 ALA A CA 1
ATOM 719 C C . ALA A 1 94 ? 15.931 3.714 -17.967 1.00 85.38 94 ALA A C 1
ATOM 721 O O . ALA A 1 94 ? 15.962 3.170 -19.074 1.00 85.38 94 ALA A O 1
ATOM 722 N N . LEU A 1 95 ? 17.036 4.196 -17.388 1.00 84.19 95 LEU A N 1
ATOM 723 C CA . LEU A 1 95 ? 18.362 4.112 -18.006 1.00 84.19 95 LEU A CA 1
ATOM 724 C C . LEU A 1 95 ? 18.836 2.660 -18.136 1.00 84.19 95 LEU A C 1
ATOM 726 O O . LEU A 1 95 ? 19.293 2.264 -19.207 1.00 84.19 95 LEU A O 1
ATOM 730 N N . ALA A 1 96 ? 18.673 1.845 -17.090 1.00 85.69 96 ALA A N 1
ATOM 731 C CA . ALA A 1 96 ? 19.027 0.428 -17.135 1.00 85.69 96 ALA A CA 1
ATOM 732 C C . ALA A 1 96 ? 18.253 -0.317 -18.237 1.00 85.69 96 ALA A C 1
ATOM 734 O O . ALA A 1 96 ? 18.855 -1.022 -19.044 1.00 85.69 96 ALA A O 1
ATOM 735 N N . TRP A 1 97 ? 16.939 -0.102 -18.333 1.00 88.25 97 TRP A N 1
ATOM 736 C CA . TRP A 1 97 ? 16.108 -0.698 -19.383 1.00 88.25 97 TRP A CA 1
ATOM 737 C C . TRP A 1 97 ? 16.492 -0.230 -20.788 1.00 88.25 97 TRP A C 1
ATOM 739 O O . TRP A 1 97 ? 16.462 -1.026 -21.724 1.00 88.25 97 TRP A O 1
ATOM 749 N N . THR A 1 98 ? 16.920 1.025 -20.938 1.00 87.50 98 THR A N 1
ATOM 750 C CA . THR A 1 98 ? 17.432 1.544 -22.216 1.00 87.50 98 THR A CA 1
ATOM 751 C C . THR A 1 98 ? 18.691 0.794 -22.656 1.00 87.50 98 THR A C 1
ATOM 753 O O . THR A 1 98 ? 18.791 0.373 -23.808 1.00 87.50 98 THR A O 1
ATOM 756 N N . LEU A 1 99 ? 19.637 0.569 -21.738 1.00 84.06 99 LEU A N 1
ATOM 757 C CA . LEU A 1 99 ? 20.863 -0.183 -22.021 1.00 84.06 99 LEU A CA 1
ATOM 758 C C . LEU A 1 99 ? 20.576 -1.650 -22.357 1.00 84.06 99 LEU A C 1
ATOM 760 O O . LEU A 1 99 ? 21.176 -2.199 -23.282 1.00 84.06 99 LEU A O 1
ATOM 764 N N . VAL A 1 100 ? 19.634 -2.270 -21.640 1.00 88.19 100 VAL A N 1
ATOM 765 C CA . VAL A 1 100 ? 19.178 -3.637 -21.924 1.00 88.19 100 VAL A CA 1
ATOM 766 C C . VAL A 1 100 ? 18.591 -3.719 -23.331 1.00 88.19 100 VAL A C 1
ATOM 768 O O . VAL A 1 100 ? 19.019 -4.565 -24.113 1.00 88.19 100 VAL A O 1
ATOM 771 N N . ALA A 1 101 ? 17.675 -2.814 -23.689 1.00 86.56 101 ALA A N 1
ATOM 772 C CA . ALA A 1 101 ? 17.073 -2.775 -25.020 1.00 86.56 101 ALA A CA 1
ATOM 773 C C . ALA A 1 101 ? 18.129 -2.602 -26.123 1.00 86.56 101 ALA A C 1
ATOM 775 O O . ALA A 1 101 ? 18.079 -3.293 -27.140 1.00 86.56 101 ALA A O 1
ATOM 776 N N . LEU A 1 102 ? 19.123 -1.738 -25.899 1.00 82.81 102 LEU A N 1
ATOM 777 C CA . LEU A 1 102 ? 20.216 -1.510 -26.839 1.00 82.81 102 LEU A CA 1
ATOM 778 C C . LEU A 1 102 ? 21.087 -2.764 -27.038 1.00 82.81 102 LEU A C 1
ATOM 780 O O . LEU A 1 102 ? 21.400 -3.141 -28.169 1.00 82.81 102 LEU A O 1
ATOM 784 N N . CYS A 1 103 ? 21.452 -3.435 -25.943 1.00 81.44 103 CYS A N 1
ATOM 785 C CA . CYS A 1 103 ? 22.266 -4.646 -25.976 1.00 81.44 103 CYS A CA 1
ATOM 786 C C . CYS A 1 103 ? 21.515 -5.796 -26.665 1.00 81.44 103 CYS A C 1
ATOM 788 O O . CYS A 1 103 ? 22.000 -6.354 -27.656 1.00 81.44 103 CYS A O 1
ATOM 790 N N . CYS A 1 104 ? 20.291 -6.082 -26.208 1.00 84.56 104 CYS A N 1
ATOM 791 C CA . CYS A 1 104 ? 19.428 -7.119 -26.768 1.00 84.56 104 CYS A CA 1
ATOM 792 C C . CYS A 1 104 ? 19.094 -6.858 -28.242 1.00 84.56 104 CYS A C 1
ATOM 794 O O . CYS A 1 104 ? 19.107 -7.796 -29.035 1.00 84.56 104 CYS A O 1
ATOM 796 N N . GLY A 1 105 ? 18.865 -5.600 -28.631 1.00 82.69 105 GLY A N 1
ATOM 797 C CA . GLY A 1 105 ? 18.627 -5.218 -30.023 1.00 82.69 105 GLY A CA 1
ATOM 798 C C . GLY A 1 105 ? 19.803 -5.571 -30.934 1.00 82.69 105 GLY A C 1
ATOM 799 O O . GLY A 1 105 ? 19.599 -6.126 -32.012 1.00 82.69 105 GLY A O 1
ATOM 800 N N . SER A 1 106 ? 21.041 -5.331 -30.485 1.00 76.94 106 SER A N 1
ATOM 801 C CA . SER A 1 106 ? 22.235 -5.670 -31.272 1.00 76.94 106 SER A CA 1
ATOM 802 C C . SER A 1 106 ? 22.402 -7.183 -31.483 1.00 76.94 106 SER A C 1
ATOM 804 O O . SER A 1 106 ? 22.729 -7.616 -32.587 1.00 76.94 106 SER A O 1
ATOM 806 N N . HIS A 1 107 ? 22.099 -8.002 -30.469 1.00 82.75 107 HIS A N 1
ATOM 807 C CA . HIS A 1 107 ? 22.098 -9.462 -30.604 1.00 82.75 107 HIS A CA 1
ATOM 808 C C . HIS A 1 107 ? 20.957 -9.955 -31.505 1.00 82.75 107 HIS A C 1
ATOM 810 O O . HIS A 1 107 ? 21.176 -10.816 -32.356 1.00 82.75 107 HIS A O 1
ATOM 816 N N . ALA A 1 108 ? 19.761 -9.378 -31.366 1.00 82.88 108 ALA A N 1
ATOM 817 C CA . ALA A 1 108 ? 18.609 -9.718 -32.194 1.00 82.88 108 ALA A CA 1
ATOM 818 C C . ALA A 1 108 ? 18.856 -9.414 -33.680 1.00 82.88 108 ALA A C 1
ATOM 820 O O . ALA A 1 108 ? 18.501 -10.230 -34.525 1.00 82.88 108 ALA A O 1
ATOM 821 N N . SER A 1 109 ? 19.522 -8.299 -34.004 1.00 76.12 109 SER A N 1
ATOM 822 C CA . SER A 1 109 ? 19.879 -7.942 -35.387 1.00 76.12 109 SER A CA 1
ATOM 823 C C . SER A 1 109 ? 20.768 -9.005 -36.049 1.00 76.12 109 SER A C 1
ATOM 825 O O . SER A 1 109 ? 20.501 -9.427 -37.173 1.00 76.12 109 SER A O 1
ATOM 827 N N . HIS A 1 110 ? 21.768 -9.531 -35.330 1.00 76.81 110 HIS A N 1
ATOM 828 C CA . HIS A 1 110 ? 22.611 -10.624 -35.833 1.00 76.81 110 HIS A CA 1
ATOM 829 C C . HIS A 1 110 ? 21.837 -11.933 -36.044 1.00 76.81 110 HIS A C 1
ATOM 831 O O . HIS A 1 110 ? 22.055 -12.629 -37.036 1.00 76.81 110 HIS A O 1
ATOM 837 N N . ILE A 1 111 ? 20.922 -12.267 -35.131 1.00 81.56 111 ILE A N 1
ATOM 838 C CA . ILE A 1 111 ? 20.099 -13.480 -35.230 1.00 81.56 111 ILE A CA 1
ATOM 839 C C . ILE A 1 111 ? 19.126 -13.378 -36.414 1.00 81.56 111 ILE A C 1
ATOM 841 O O . ILE A 1 111 ? 19.006 -14.320 -37.194 1.00 81.56 111 ILE A O 1
ATOM 845 N N . LEU A 1 112 ? 18.474 -12.227 -36.593 1.00 77.62 112 LEU A N 1
ATOM 846 C CA . LEU A 1 112 ? 17.562 -11.967 -37.714 1.00 77.62 112 LEU A CA 1
ATOM 847 C C . LEU A 1 112 ? 18.282 -12.001 -39.063 1.00 77.62 112 LEU A C 1
ATOM 849 O O . LEU A 1 112 ? 17.746 -12.542 -40.031 1.00 77.62 112 LEU A O 1
ATOM 853 N N . HIS A 1 113 ? 19.519 -11.503 -39.105 1.00 72.94 113 HIS A N 1
ATOM 854 C CA . HIS A 1 113 ? 20.367 -11.619 -40.283 1.00 72.94 113 HIS A CA 1
ATOM 855 C C . HIS A 1 113 ? 20.671 -13.095 -40.605 1.00 72.94 113 HIS A C 1
ATOM 857 O O . HIS A 1 113 ? 20.497 -13.519 -41.747 1.00 72.94 113 HIS A O 1
ATOM 863 N N . SER A 1 114 ? 21.014 -13.918 -39.605 1.00 75.62 114 SER A N 1
ATOM 864 C CA . SER A 1 114 ? 21.207 -15.367 -39.800 1.00 75.62 114 SER A CA 1
ATOM 865 C C . SER A 1 114 ? 19.936 -16.104 -40.246 1.00 75.62 114 SER A C 1
ATOM 867 O O . SER A 1 114 ? 20.038 -17.176 -40.838 1.00 75.62 114 SER A O 1
ATOM 869 N N . LEU A 1 115 ? 18.751 -15.556 -39.967 1.00 82.00 115 LEU A N 1
ATOM 870 C CA . LEU A 1 115 ? 17.448 -16.102 -40.369 1.00 82.00 115 LEU A CA 1
ATOM 871 C C . LEU A 1 115 ? 16.994 -15.624 -41.763 1.00 82.00 115 LEU A C 1
ATOM 873 O O . LEU A 1 115 ? 1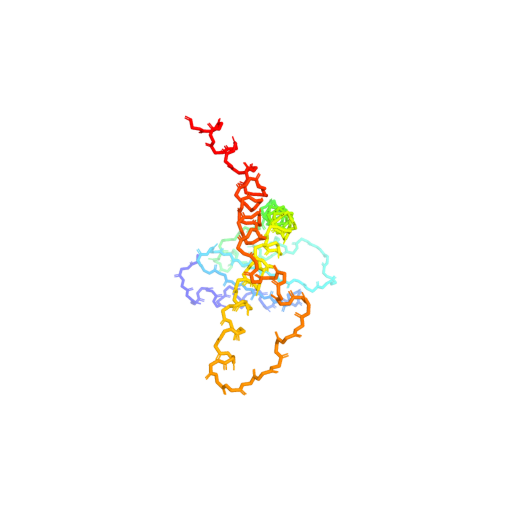5.887 -15.947 -42.188 1.00 82.00 115 LEU A O 1
ATOM 877 N N . GLY A 1 116 ? 17.830 -14.872 -42.490 1.00 70.50 116 GLY A N 1
ATOM 878 C CA . GLY A 1 116 ? 17.559 -14.437 -43.865 1.00 70.50 116 GLY A CA 1
ATOM 879 C C . GLY A 1 116 ? 16.726 -13.156 -43.991 1.00 70.50 116 GLY A C 1
ATOM 880 O O . GLY A 1 116 ? 16.373 -12.767 -45.103 1.00 70.50 116 GLY A O 1
ATOM 881 N N . ILE A 1 117 ? 16.436 -12.464 -42.884 1.00 72.19 117 ILE A N 1
ATOM 882 C CA . ILE A 1 117 ? 15.674 -11.208 -42.875 1.00 72.19 117 ILE A CA 1
ATOM 883 C C . ILE A 1 117 ? 16.659 -10.024 -42.939 1.00 72.19 117 ILE A C 1
ATOM 885 O O . ILE A 1 117 ? 17.158 -9.552 -41.921 1.00 72.19 117 ILE A O 1
ATOM 889 N N . HIS A 1 118 ? 16.941 -9.525 -44.148 1.00 68.06 118 HIS A N 1
ATOM 890 C CA . HIS A 1 118 ? 17.838 -8.382 -44.420 1.00 68.06 118 HIS A CA 1
ATOM 891 C C . HIS A 1 118 ? 17.144 -7.015 -44.217 1.00 68.06 118 HIS A C 1
ATOM 893 O O . HIS A 1 118 ? 17.092 -6.181 -45.117 1.00 68.06 118 HIS A O 1
ATOM 899 N N . VAL A 1 119 ? 16.557 -6.772 -43.042 1.00 60.47 119 VAL A N 1
ATOM 900 C CA . VAL A 1 119 ? 15.771 -5.541 -42.779 1.00 60.47 119 VAL A CA 1
ATOM 901 C C . VAL A 1 119 ? 16.569 -4.473 -42.004 1.00 60.47 119 VAL A C 1
ATOM 903 O O . VAL A 1 119 ? 16.131 -3.334 -41.877 1.00 60.47 119 VAL A O 1
ATOM 906 N N . THR A 1 120 ? 17.779 -4.776 -41.527 1.00 56.22 120 THR A N 1
ATOM 907 C CA . THR A 1 120 ? 18.521 -3.919 -40.578 1.00 56.22 120 THR A CA 1
ATOM 908 C C . THR A 1 120 ? 19.788 -3.252 -41.138 1.00 56.22 120 THR A C 1
ATOM 910 O O . THR A 1 120 ? 20.745 -3.035 -40.404 1.00 56.22 120 THR A O 1
ATOM 913 N N . HIS A 1 121 ? 19.791 -2.818 -42.405 1.00 62.19 121 HIS A N 1
ATOM 914 C CA . HIS A 1 121 ? 20.825 -1.908 -42.946 1.00 62.19 121 HIS A CA 1
ATOM 915 C C . HIS A 1 121 ? 20.410 -0.431 -42.843 1.00 62.19 121 HIS A C 1
ATOM 917 O O . HIS A 1 121 ? 20.373 0.305 -43.825 1.00 62.19 121 HIS A O 1
ATOM 923 N N . GLY A 1 122 ? 20.047 0.007 -41.637 1.00 64.44 122 GLY A N 1
ATOM 924 C CA . GLY A 1 122 ? 19.839 1.426 -41.342 1.00 64.44 122 GLY A CA 1
ATOM 925 C C . GLY A 1 122 ? 21.110 2.047 -40.767 1.00 64.44 122 GLY A C 1
ATOM 926 O O . GLY A 1 122 ? 21.790 1.405 -39.970 1.00 64.44 122 GLY A O 1
ATOM 927 N N . SER A 1 123 ? 21.390 3.314 -41.083 1.00 66.62 123 SER A N 1
ATOM 928 C CA . SER A 1 123 ? 22.498 4.103 -40.507 1.00 66.62 123 SER A CA 1
ATOM 929 C C . SER A 1 123 ? 22.528 4.087 -38.969 1.00 66.62 123 SER A C 1
ATOM 931 O O . SER A 1 123 ? 23.591 4.173 -38.359 1.00 66.62 123 SER A O 1
ATOM 933 N N . PHE A 1 124 ? 21.369 3.894 -38.332 1.00 67.50 124 PHE A N 1
ATOM 934 C CA . PHE A 1 124 ? 21.243 3.687 -36.889 1.00 67.50 124 PHE A CA 1
ATOM 935 C C . PHE A 1 124 ? 21.910 2.391 -36.390 1.00 67.50 124 PHE A C 1
ATOM 937 O O . PHE A 1 124 ? 22.555 2.399 -35.345 1.00 67.50 124 PHE A O 1
ATOM 944 N N . TRP A 1 125 ? 21.790 1.287 -37.133 1.00 64.38 125 TRP A N 1
ATOM 945 C CA . TRP A 1 125 ? 22.354 -0.008 -36.747 1.00 64.38 125 TRP A CA 1
ATOM 946 C C . TRP A 1 125 ? 23.878 -0.030 -36.894 1.00 64.38 125 TRP A C 1
ATOM 948 O O . TRP A 1 125 ? 24.554 -0.562 -36.021 1.00 64.38 125 TRP A O 1
ATOM 958 N N . GLU A 1 126 ? 24.452 0.623 -37.905 1.00 68.06 126 GLU A N 1
ATOM 959 C CA . GLU A 1 126 ? 25.916 0.678 -38.059 1.00 68.06 126 GLU A CA 1
ATOM 960 C C . GLU A 1 126 ? 26.621 1.395 -36.900 1.00 68.06 126 GLU A C 1
ATOM 962 O O . GLU A 1 126 ? 27.640 0.919 -36.395 1.00 68.06 126 GLU A O 1
ATOM 967 N N . VAL A 1 127 ? 26.042 2.492 -36.402 1.00 69.69 127 VAL A N 1
ATOM 968 C CA . VAL A 1 127 ? 26.554 3.198 -35.214 1.00 69.69 127 VAL A CA 1
ATOM 969 C C . VAL A 1 127 ? 26.484 2.305 -33.969 1.00 69.69 127 VAL A C 1
ATOM 971 O O . VAL A 1 127 ? 27.391 2.306 -33.139 1.00 69.69 127 VAL A O 1
ATOM 974 N N . LEU A 1 128 ? 25.431 1.496 -33.863 1.00 66.25 128 LEU A N 1
ATOM 975 C CA . LEU A 1 128 ? 25.175 0.564 -32.763 1.00 66.25 128 LEU A CA 1
ATOM 976 C C . LEU A 1 128 ? 26.113 -0.653 -32.769 1.00 66.25 128 LEU A C 1
ATOM 978 O O . LEU A 1 128 ? 26.425 -1.206 -31.713 1.00 66.25 128 LEU A O 1
ATOM 982 N N . HIS A 1 129 ? 26.572 -1.076 -33.947 1.00 67.88 129 HIS A N 1
ATOM 983 C CA . HIS A 1 129 ? 27.548 -2.154 -34.112 1.00 67.88 129 HIS A CA 1
ATOM 984 C C . HIS A 1 129 ? 28.994 -1.704 -33.849 1.00 67.88 129 HIS A C 1
ATOM 986 O O . HIS A 1 129 ? 29.872 -2.552 -33.693 1.00 67.88 129 HIS A O 1
ATOM 992 N N . ASN A 1 130 ? 29.251 -0.398 -33.734 1.00 79.12 130 ASN A N 1
ATOM 993 C CA . ASN A 1 130 ? 30.582 0.127 -33.466 1.00 79.12 130 ASN A CA 1
ATOM 994 C C . ASN A 1 130 ? 31.051 -0.205 -32.031 1.00 79.12 130 ASN A C 1
ATOM 996 O O . ASN A 1 130 ? 30.473 0.245 -31.036 1.00 79.12 130 ASN A O 1
ATOM 1000 N N . SER A 1 131 ? 32.149 -0.959 -31.923 1.00 76.44 131 SER A N 1
ATOM 1001 C CA . SER A 1 131 ? 32.758 -1.373 -30.651 1.00 76.44 131 SER A CA 1
ATOM 1002 C C . SER A 1 131 ? 33.140 -0.201 -29.738 1.00 76.44 131 SER A C 1
ATOM 1004 O O . SER A 1 131 ? 33.045 -0.328 -28.517 1.00 76.44 131 SER A O 1
ATOM 1006 N N . TYR A 1 132 ? 33.512 0.954 -30.299 1.00 81.31 132 TYR A N 1
ATOM 1007 C CA . TYR A 1 132 ? 33.851 2.149 -29.520 1.00 81.31 132 TYR A CA 1
ATOM 1008 C C . TYR A 1 132 ? 32.620 2.776 -28.857 1.00 81.31 132 TYR A C 1
ATOM 1010 O O . TYR A 1 132 ? 32.700 3.229 -27.717 1.00 81.31 132 TYR A O 1
ATOM 1018 N N . VAL A 1 133 ? 31.464 2.747 -29.529 1.00 79.25 133 VAL A N 1
ATOM 1019 C CA . VAL A 1 133 ? 30.198 3.268 -28.989 1.00 79.25 133 VAL A CA 1
ATOM 1020 C C . VAL A 1 133 ? 29.702 2.378 -27.848 1.00 79.25 133 VAL A C 1
ATOM 1022 O O . VAL A 1 133 ? 29.321 2.887 -26.795 1.00 79.25 133 VAL A O 1
ATOM 1025 N N . LYS A 1 134 ? 29.793 1.049 -27.999 1.00 77.75 134 LYS A N 1
ATOM 1026 C CA . LYS A 1 134 ? 29.479 0.100 -26.916 1.00 77.75 134 LYS A CA 1
ATOM 1027 C C . LYS A 1 134 ? 30.411 0.280 -25.715 1.00 77.75 134 LYS A C 1
ATOM 1029 O O . LYS A 1 134 ? 29.939 0.319 -24.580 1.00 77.75 134 LYS A O 1
ATOM 1034 N N . GLY A 1 135 ? 31.714 0.437 -25.963 1.00 77.94 135 GLY A N 1
ATOM 1035 C CA . GLY A 1 135 ? 32.712 0.678 -24.919 1.00 77.94 135 GLY A CA 1
ATOM 1036 C C . GLY A 1 135 ? 32.483 1.992 -24.167 1.00 77.94 135 GLY A C 1
ATOM 1037 O O . GLY A 1 135 ? 32.490 2.005 -22.938 1.00 77.94 135 GLY A O 1
ATOM 1038 N N . GLY A 1 136 ? 32.205 3.083 -24.886 1.00 82.31 136 GLY A N 1
ATOM 1039 C CA . GLY A 1 136 ? 31.908 4.389 -24.290 1.00 82.31 136 GLY A CA 1
ATOM 1040 C C . GLY A 1 136 ? 30.625 4.387 -23.459 1.00 82.31 136 GLY A C 1
ATOM 1041 O O . GLY A 1 136 ? 30.598 4.938 -22.360 1.00 82.31 136 GLY A O 1
ATOM 1042 N N . LEU A 1 137 ? 29.580 3.705 -23.933 1.00 76.69 137 LEU A N 1
ATOM 1043 C CA . LEU A 1 137 ? 28.323 3.566 -23.203 1.00 76.69 137 LEU A CA 1
ATOM 1044 C C . LEU A 1 137 ? 28.481 2.717 -21.932 1.00 76.69 137 LEU A C 1
ATOM 1046 O O . LEU A 1 137 ? 27.942 3.076 -20.886 1.00 76.69 137 LEU A O 1
ATOM 1050 N N . ALA A 1 138 ? 29.255 1.628 -21.997 1.00 74.62 138 ALA A N 1
ATOM 1051 C CA . ALA A 1 138 ? 29.575 0.803 -20.833 1.00 74.62 138 ALA A CA 1
ATOM 1052 C C . ALA A 1 138 ? 30.388 1.586 -19.791 1.00 74.62 138 ALA A C 1
ATOM 1054 O O . ALA A 1 138 ? 30.079 1.534 -18.601 1.00 74.62 138 ALA A O 1
ATOM 1055 N N . LEU A 1 139 ? 31.376 2.368 -20.237 1.00 79.50 139 LEU A N 1
ATOM 1056 C CA . LEU A 1 139 ? 32.180 3.228 -19.372 1.00 79.50 139 LEU A CA 1
ATOM 1057 C C . LEU A 1 139 ? 31.327 4.328 -18.717 1.00 79.50 139 LEU A C 1
ATOM 1059 O O . LEU A 1 139 ? 31.439 4.563 -17.514 1.00 79.50 139 LEU A O 1
ATOM 1063 N N . GLY A 1 140 ? 30.423 4.949 -19.479 1.00 78.19 140 GLY A N 1
ATOM 1064 C CA . GLY A 1 140 ? 29.462 5.930 -18.974 1.00 78.19 140 GLY A CA 1
ATOM 1065 C C . GLY A 1 140 ? 28.456 5.337 -17.983 1.00 78.19 140 GLY A C 1
ATOM 1066 O O . GLY A 1 140 ? 28.118 5.984 -16.996 1.00 78.19 140 GLY A O 1
ATOM 1067 N N . ALA A 1 141 ? 28.019 4.092 -18.183 1.00 74.81 141 ALA A N 1
ATOM 1068 C CA . ALA A 1 141 ? 27.170 3.383 -17.228 1.00 74.81 141 ALA A CA 1
ATOM 1069 C C . ALA A 1 141 ? 27.915 3.047 -15.921 1.00 74.81 141 ALA A C 1
ATOM 1071 O O . ALA A 1 141 ? 27.329 3.164 -14.845 1.00 74.81 141 ALA A O 1
ATOM 1072 N N . LEU A 1 142 ? 29.206 2.693 -16.004 1.00 71.94 142 LEU A N 1
ATOM 1073 C CA . LEU A 1 142 ? 30.065 2.395 -14.848 1.00 71.94 142 LEU A CA 1
ATOM 1074 C C . LEU A 1 142 ? 30.393 3.640 -14.009 1.00 71.94 142 LEU A C 1
ATOM 1076 O O . LEU A 1 142 ? 30.396 3.586 -12.780 1.00 71.94 142 LEU A O 1
ATOM 1080 N N . LEU A 1 143 ? 30.693 4.761 -14.670 1.00 75.44 143 LEU A N 1
ATOM 1081 C CA . LEU A 1 143 ? 31.034 6.032 -14.017 1.00 75.44 143 LEU A CA 1
ATOM 1082 C C . LEU A 1 143 ? 29.808 6.886 -13.672 1.00 75.44 143 LEU A C 1
ATOM 1084 O O . LEU A 1 143 ? 29.927 7.836 -12.905 1.00 75.44 143 LEU A O 1
ATOM 1088 N N . GLY A 1 144 ? 28.649 6.569 -14.241 1.00 70.38 144 GLY A N 1
ATOM 1089 C CA . GLY A 1 144 ? 27.435 7.358 -14.116 1.00 70.38 144 GLY A CA 1
ATOM 1090 C C . GLY A 1 144 ? 26.548 6.949 -12.928 1.00 70.38 144 GLY A C 1
ATOM 1091 O O . GLY A 1 144 ? 27.028 6.799 -11.802 1.00 70.38 144 GLY A O 1
ATOM 1092 N N . PRO A 1 145 ? 25.229 6.794 -13.136 1.00 63.38 145 PRO A N 1
ATOM 1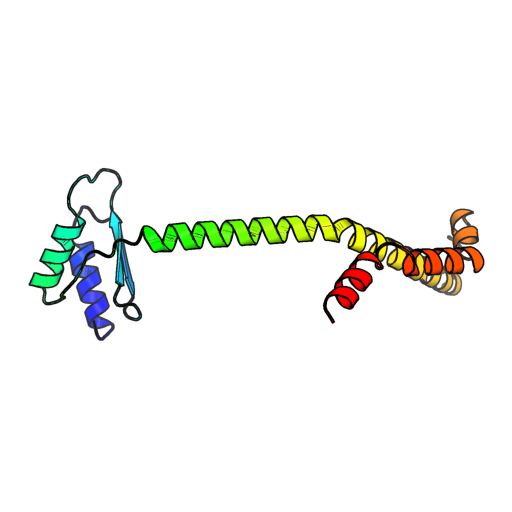093 C CA . PRO A 1 145 ? 24.185 6.946 -12.112 1.00 63.38 145 PRO A CA 1
ATOM 1094 C C . PRO A 1 145 ? 24.219 5.954 -10.931 1.00 63.38 145 PRO A C 1
ATOM 1096 O O . PRO A 1 145 ? 23.454 6.128 -9.983 1.00 63.38 145 PRO A O 1
ATOM 1099 N N . GLY A 1 146 ? 25.082 4.932 -10.962 1.00 56.59 146 GLY A N 1
ATOM 1100 C CA . GLY A 1 146 ? 25.299 3.989 -9.859 1.00 56.59 146 GLY A CA 1
ATOM 1101 C C . GLY A 1 146 ? 26.270 4.470 -8.770 1.00 56.59 146 GLY A C 1
ATOM 1102 O O . GLY A 1 146 ? 26.259 3.921 -7.670 1.00 56.59 146 GLY A O 1
ATOM 1103 N N . ARG A 1 147 ? 27.091 5.505 -9.018 1.00 60.47 147 ARG A N 1
ATOM 1104 C CA . ARG A 1 147 ? 28.125 5.942 -8.054 1.00 60.47 147 ARG A CA 1
ATOM 1105 C C . ARG A 1 147 ? 27.575 6.576 -6.774 1.00 60.47 147 ARG A C 1
ATOM 1107 O O . ARG A 1 147 ? 28.206 6.459 -5.731 1.00 60.47 147 ARG A O 1
ATOM 1114 N N . GLY A 1 148 ? 26.379 7.164 -6.817 1.00 57.09 148 GLY A N 1
ATOM 1115 C CA . GLY A 1 148 ? 25.779 7.828 -5.650 1.00 57.09 148 GLY A CA 1
ATOM 1116 C C . GLY A 1 148 ? 25.440 6.899 -4.472 1.00 57.09 148 GLY A C 1
ATOM 1117 O O . GLY A 1 148 ? 25.243 7.384 -3.365 1.00 57.09 148 GLY A O 1
ATOM 1118 N N . GLN A 1 149 ? 25.382 5.576 -4.680 1.00 51.16 149 GLN A N 1
ATOM 1119 C CA . GLN A 1 149 ? 25.137 4.594 -3.610 1.00 51.16 149 GLN A CA 1
ATOM 1120 C C . GLN A 1 149 ? 26.425 3.969 -3.049 1.00 51.16 149 GLN A C 1
ATOM 1122 O O . GLN A 1 149 ? 26.410 3.464 -1.930 1.00 51.16 149 GLN A O 1
ATOM 1127 N N . LEU A 1 150 ? 27.540 4.033 -3.787 1.00 51.00 150 LEU A N 1
ATOM 1128 C CA . LEU A 1 150 ? 28.847 3.554 -3.323 1.00 51.00 150 LEU A CA 1
ATOM 1129 C C . LEU A 1 150 ? 29.454 4.505 -2.282 1.00 51.00 150 LEU A C 1
ATOM 1131 O O . LEU A 1 150 ? 29.961 4.034 -1.269 1.00 51.00 150 LEU A O 1
ATOM 1135 N N . ASP A 1 151 ? 29.317 5.821 -2.465 1.00 47.41 151 ASP A N 1
ATOM 1136 C CA . ASP A 1 151 ? 29.808 6.802 -1.483 1.00 47.41 151 ASP A CA 1
ATOM 1137 C C . ASP A 1 151 ? 29.023 6.748 -0.160 1.00 47.41 151 ASP A C 1
ATOM 1139 O O . ASP A 1 151 ? 29.604 6.920 0.909 1.00 47.41 151 ASP A O 1
ATOM 1143 N N . LEU A 1 152 ? 27.722 6.426 -0.194 1.00 40.62 152 LEU A N 1
ATOM 1144 C CA . LEU A 1 152 ? 26.918 6.258 1.024 1.00 40.62 152 LEU A CA 1
ATOM 1145 C C . LEU A 1 152 ? 27.220 4.936 1.751 1.00 40.62 152 LEU A C 1
ATOM 1147 O O . LEU A 1 152 ? 27.119 4.877 2.971 1.00 40.62 152 LEU A O 1
ATOM 1151 N N . ALA A 1 153 ? 27.610 3.884 1.025 1.00 43.50 153 ALA A N 1
ATOM 1152 C CA . ALA A 1 153 ? 27.991 2.602 1.619 1.00 43.50 153 ALA A CA 1
ATOM 1153 C C . ALA A 1 153 ? 29.401 2.626 2.240 1.00 43.50 153 ALA A C 1
ATOM 1155 O O . ALA A 1 153 ? 29.632 1.936 3.227 1.00 43.50 153 ALA A O 1
ATOM 1156 N N . ILE A 1 154 ? 30.325 3.427 1.697 1.00 45.75 154 ILE A N 1
ATOM 1157 C CA . ILE A 1 154 ? 31.695 3.563 2.222 1.00 45.75 154 ILE A CA 1
ATOM 1158 C C . ILE A 1 154 ? 31.752 4.507 3.434 1.00 45.75 154 ILE A C 1
ATOM 1160 O O . ILE A 1 154 ? 32.580 4.304 4.310 1.00 45.75 154 ILE A O 1
ATOM 1164 N N . LEU A 1 155 ? 30.863 5.503 3.543 1.00 41.16 155 LEU A N 1
ATOM 1165 C CA . LEU A 1 155 ? 30.839 6.411 4.704 1.00 41.16 155 LEU A CA 1
ATOM 1166 C C . LEU A 1 155 ? 30.208 5.800 5.975 1.00 41.16 155 LEU A C 1
ATOM 1168 O O . LEU A 1 155 ? 30.250 6.417 7.037 1.00 41.16 155 LEU A O 1
ATOM 1172 N N . LEU A 1 156 ? 29.568 4.634 5.853 1.00 42.19 156 LEU A N 1
ATOM 1173 C CA . LEU A 1 156 ? 28.830 3.938 6.917 1.00 42.19 156 LEU A CA 1
ATOM 1174 C C . LEU A 1 156 ? 29.509 2.632 7.380 1.00 42.19 156 LEU A C 1
ATOM 1176 O O . LEU A 1 156 ? 28.937 1.937 8.223 1.00 42.19 156 LEU A O 1
ATOM 1180 N N . ALA A 1 157 ? 30.695 2.310 6.852 1.00 42.06 157 ALA A N 1
ATOM 1181 C CA . ALA A 1 157 ? 31.548 1.191 7.266 1.00 42.06 157 ALA A CA 1
ATOM 1182 C C . ALA A 1 157 ? 32.827 1.715 7.933 1.00 42.06 157 ALA A C 1
ATOM 1184 O O . ALA A 1 157 ? 33.256 1.090 8.928 1.00 42.06 157 ALA A O 1
#

Organism: NCBI:txid165716

Sequence (157 aa):
MMCGACVSRVKSILSSDDRVDSVVVNMLTETAAIRLKPEITGNVAEDFTRKLTECGFPAKTRVSGSGIEEKVRKWKESVDKKEALLVESRNRVALAWTLVALCCGSHASHILHSLGIHVTHGSFWEVLHNSYVKGGLALGALLGPGRGQLDLAILLA

Foldseek 3Di:
DPDPVVQVVLLCQQVVDPQFPHWDADPVVRDIDTDGDPPDDDPVQVVSQVSCVVVVHRDDDDPPPPPVVVVVVVVVVVVVVVVVVCVVCVVVVVLVVVLVCLVVVLVVVVVCVVVVNPPPPDPVNVCSPDPVNVVVSVVCNVPDDPVVVVVVVVVVD

pLDDT: mean 80.25, std 13.51, range [40.62, 95.38]